Protein AF-A0A7J9EL54-F1 (afdb_monomer_lite)

InterPro domains:
  IPR005540 KNOX1 [PF03790] (27-51)
  IPR005540 KNOX1 [SM01255] (25-70)
  IPR005541 KNOX2 [PF03791] (88-129)
  IPR005541 KNOX2 [SM01256] (80-131)

Organism: NCBI:txid34281

Secondary structure (DSSP, 8-state):
-------------SSHHHHHHHHHHHHHHHHHTSTTHHHHHHHHHHHHHHTT-GGGSTT-TTS-----------------------HHHHHHHHHHHHHHHHHHHHHHHHHHHHHHHHHHHHHHHHHHHTS-------

pLDDT: mean 75.79, std 21.81, range [37.59, 98.56]

Sequence (138 aa):
MEANKNNNVGVNHHHHHKEEEDDDELLKTRISSHPLYERLVENHLNCLKVGGIGDRGRNNSKSNQRKAEHSISTKINPCCSSMQLNQSELDLFMEGYCSALSKLKEAMEEPQQQTIAFINGMHSQLRDLARPTHLSPD

Foldseek 3Di:
DDDDDDPPPDDDPPPVVVVVVVLVVVVVVLLCPDPLNVLLVVLVLLLCVLVVNNVVPPPPPPDDDDPPPPPPPPPPPPPDPDPPPDPVNSVVVSVVSSVVSNVSSVVSNVVVVVVVVVVVVVVVVVVVVVPDPPPDDD

Structure (mmCIF, N/CA/C/O backbone):
data_AF-A0A7J9EL54-F1
#
_entry.id   AF-A0A7J9EL54-F1
#
loop_
_atom_site.group_PDB
_atom_site.id
_atom_site.type_symbol
_atom_site.label_atom_id
_atom_site.label_alt_id
_atom_site.label_comp_id
_atom_site.label_asym_id
_atom_site.label_entity_id
_atom_site.label_seq_id
_atom_site.pdbx_PDB_ins_code
_atom_site.Cartn_x
_atom_site.Cartn_y
_atom_site.Cartn_z
_atom_site.occupancy
_atom_site.B_iso_or_equiv
_atom_site.auth_seq_id
_atom_site.auth_comp_id
_atom_site.auth_asym_id
_atom_site.auth_atom_id
_atom_site.pdbx_PDB_model_num
ATOM 1 N N . MET A 1 1 ? 1.127 33.524 -67.351 1.00 39.75 1 MET A N 1
ATOM 2 C CA . MET A 1 1 ? 1.936 32.307 -67.567 1.00 39.75 1 MET A CA 1
ATOM 3 C C . MET A 1 1 ? 2.996 32.334 -66.478 1.00 39.75 1 MET A C 1
ATOM 5 O O . MET A 1 1 ? 3.775 33.272 -66.467 1.00 39.75 1 MET A O 1
ATOM 9 N N . GLU A 1 2 ? 2.701 31.706 -65.336 1.00 44.41 2 GLU A N 1
ATOM 10 C CA . GLU A 1 2 ? 3.228 30.376 -64.933 1.00 44.41 2 GLU A CA 1
ATOM 11 C C . GLU A 1 2 ? 4.723 30.460 -64.550 1.00 44.41 2 GLU A C 1
ATOM 13 O O . GLU A 1 2 ? 5.491 31.110 -65.236 1.00 44.41 2 GLU A O 1
ATOM 18 N N . ALA A 1 3 ? 5.241 29.877 -63.470 1.00 49.84 3 ALA A N 1
ATOM 19 C CA . ALA A 1 3 ? 4.733 28.818 -62.619 1.00 49.84 3 ALA A CA 1
ATOM 20 C C . ALA A 1 3 ? 5.231 28.986 -61.175 1.00 49.84 3 ALA A C 1
ATOM 22 O O . ALA A 1 3 ? 6.370 29.360 -60.900 1.00 49.84 3 ALA A O 1
ATOM 23 N N . ASN A 1 4 ? 4.324 28.636 -60.275 1.00 52.19 4 ASN A N 1
ATOM 24 C CA . ASN A 1 4 ? 4.515 28.375 -58.864 1.00 52.19 4 ASN A CA 1
ATOM 25 C C . ASN A 1 4 ? 5.458 27.169 -58.652 1.00 52.19 4 ASN A C 1
ATOM 27 O O . ASN A 1 4 ? 5.198 26.091 -59.187 1.00 52.19 4 ASN A O 1
ATOM 31 N N . LYS A 1 5 ? 6.517 27.323 -57.848 1.00 62.34 5 LYS A N 1
ATOM 32 C CA . LYS A 1 5 ? 7.293 26.203 -57.286 1.00 62.34 5 LYS A CA 1
ATOM 33 C C . LYS A 1 5 ? 7.112 26.176 -55.771 1.00 62.34 5 LYS A C 1
ATOM 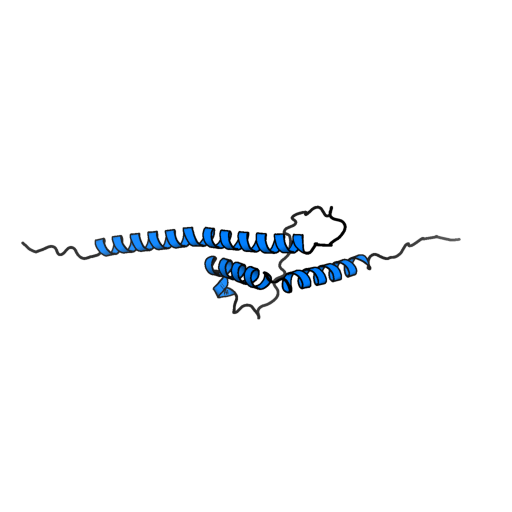35 O O . LYS A 1 5 ? 7.949 26.642 -55.006 1.00 62.34 5 LYS A O 1
ATOM 40 N N . ASN A 1 6 ? 5.987 25.595 -55.374 1.00 54.78 6 ASN A N 1
ATOM 41 C CA . ASN A 1 6 ? 5.743 25.086 -54.035 1.00 54.78 6 ASN A CA 1
ATOM 42 C C . ASN A 1 6 ? 6.695 23.909 -53.766 1.00 54.78 6 ASN A C 1
ATOM 44 O O . ASN A 1 6 ? 6.469 22.810 -54.269 1.00 54.78 6 ASN A O 1
ATOM 48 N N . ASN A 1 7 ? 7.730 24.114 -52.952 1.00 55.56 7 ASN A N 1
ATOM 49 C CA . ASN A 1 7 ? 8.479 23.010 -52.354 1.00 55.56 7 ASN A CA 1
ATOM 50 C C . ASN A 1 7 ? 7.784 22.592 -51.054 1.00 55.56 7 ASN A C 1
ATOM 52 O O . ASN A 1 7 ? 8.034 23.139 -49.983 1.00 55.56 7 ASN A O 1
ATOM 56 N N . ASN A 1 8 ? 6.876 21.628 -51.184 1.00 48.78 8 ASN A N 1
ATOM 57 C CA . ASN A 1 8 ? 6.286 20.894 -50.074 1.00 48.78 8 ASN A CA 1
ATOM 58 C C . ASN A 1 8 ? 7.308 19.868 -49.557 1.00 48.78 8 ASN A C 1
ATOM 60 O O . ASN A 1 8 ? 7.477 18.809 -50.161 1.00 48.78 8 ASN A O 1
ATOM 64 N N . VAL A 1 9 ? 7.997 20.175 -48.455 1.00 54.50 9 VAL A N 1
ATOM 65 C CA . VAL A 1 9 ? 8.766 19.177 -47.694 1.00 54.50 9 VAL A CA 1
ATOM 66 C C . VAL A 1 9 ? 7.776 18.436 -46.801 1.00 54.50 9 VAL A C 1
ATOM 68 O O . VAL A 1 9 ? 7.553 18.779 -45.642 1.00 54.50 9 VAL A O 1
ATOM 71 N N . GLY A 1 10 ? 7.116 17.450 -47.399 1.00 51.81 10 GLY A N 1
ATOM 72 C CA . GLY A 1 10 ? 6.232 16.533 -46.706 1.00 51.81 10 GLY A CA 1
ATOM 73 C C . GLY A 1 10 ? 7.016 15.424 -46.008 1.00 51.81 10 GLY A C 1
ATOM 74 O O . GLY A 1 10 ? 7.629 14.598 -46.671 1.00 51.81 10 GLY A O 1
ATOM 75 N N . VAL A 1 11 ? 6.863 15.390 -44.682 1.00 54.88 11 VAL A N 1
ATOM 76 C CA . VAL A 1 11 ? 6.749 14.188 -43.837 1.00 54.88 11 VAL A CA 1
ATOM 77 C C . VAL A 1 11 ? 8.016 13.348 -43.618 1.00 54.88 11 VAL A C 1
ATOM 79 O O . VAL A 1 11 ? 8.415 12.571 -44.473 1.00 54.88 11 VAL A O 1
ATOM 82 N N . ASN A 1 12 ? 8.505 13.343 -42.369 1.00 50.28 12 ASN A N 1
ATOM 83 C CA . ASN A 1 12 ? 8.553 12.084 -41.615 1.00 50.28 12 ASN A CA 1
ATOM 84 C C . ASN A 1 12 ? 8.509 12.324 -40.093 1.00 50.28 12 ASN A C 1
ATOM 86 O O . ASN A 1 12 ? 9.530 12.353 -39.418 1.00 50.28 12 ASN A O 1
ATOM 90 N N . HIS A 1 13 ? 7.306 12.524 -39.549 1.00 53.19 13 HIS A N 1
ATOM 91 C CA . HIS A 1 13 ? 7.072 12.636 -38.099 1.00 53.19 13 HIS A CA 1
ATOM 92 C C . HIS A 1 13 ? 6.524 11.327 -37.496 1.00 53.19 13 HIS A C 1
ATOM 94 O O . HIS A 1 13 ? 5.992 11.321 -36.394 1.00 53.19 13 HIS A O 1
ATOM 100 N N . HIS A 1 14 ? 6.600 10.216 -38.240 1.00 52.28 14 HIS A N 1
ATOM 101 C CA . HIS A 1 14 ? 5.945 8.950 -37.886 1.00 52.28 14 HIS A CA 1
ATOM 102 C C . HIS A 1 14 ? 6.901 7.882 -37.325 1.00 52.28 14 HIS A C 1
ATOM 104 O O . HIS A 1 14 ? 6.449 6.816 -36.929 1.00 52.28 14 HIS A O 1
ATOM 110 N N . HIS A 1 15 ? 8.213 8.142 -37.295 1.00 52.44 15 HIS A N 1
ATOM 111 C CA . HIS A 1 15 ? 9.201 7.176 -36.790 1.00 52.44 15 HIS A CA 1
ATOM 112 C C . HIS A 1 15 ? 9.424 7.290 -35.275 1.00 52.44 15 HIS A C 1
ATOM 114 O O . HIS A 1 15 ? 9.539 6.281 -34.593 1.00 52.44 15 HIS A O 1
ATOM 120 N N . HIS A 1 16 ? 9.375 8.513 -34.741 1.00 54.03 16 HIS A N 1
ATOM 121 C CA . HIS A 1 16 ? 9.695 8.793 -33.337 1.00 54.03 16 HIS A CA 1
ATOM 122 C C . HIS A 1 16 ? 8.709 8.149 -32.350 1.00 54.03 16 HIS A C 1
ATOM 124 O O . HIS A 1 16 ? 9.089 7.695 -31.281 1.00 54.03 16 HIS A O 1
ATOM 130 N N . HIS A 1 17 ? 7.432 8.065 -32.730 1.00 58.03 17 HIS A N 1
ATOM 131 C CA . HIS A 1 17 ? 6.377 7.591 -31.834 1.00 58.03 17 HIS A CA 1
ATOM 132 C C . HIS A 1 17 ? 6.388 6.069 -31.622 1.00 58.03 17 HIS A C 1
ATOM 134 O O . HIS A 1 17 ? 5.764 5.586 -30.683 1.00 58.03 17 HIS A O 1
ATOM 140 N N . LYS A 1 18 ? 7.051 5.322 -32.515 1.00 60.56 18 LYS A N 1
ATOM 141 C CA . LYS A 1 18 ? 7.111 3.857 -32.470 1.00 60.56 18 LYS A CA 1
ATOM 142 C C . LYS A 1 18 ? 8.301 3.363 -31.646 1.00 60.56 18 LYS A C 1
ATOM 144 O O . LYS A 1 18 ? 8.150 2.430 -30.875 1.00 60.56 18 LYS A O 1
ATOM 149 N N . GLU A 1 19 ? 9.443 4.041 -31.762 1.00 62.25 19 GLU A N 1
ATOM 150 C CA . GLU A 1 19 ? 10.635 3.765 -30.948 1.00 62.25 19 GLU A CA 1
ATOM 151 C C . GLU A 1 19 ? 10.363 4.009 -29.452 1.00 62.25 19 GLU A C 1
ATOM 153 O O . GLU A 1 19 ? 10.756 3.205 -28.614 1.00 62.25 19 GLU A O 1
ATOM 158 N N . GLU A 1 20 ? 9.604 5.059 -29.116 1.00 64.88 20 GLU A N 1
ATOM 159 C CA . GLU A 1 20 ? 9.202 5.346 -27.729 1.00 64.88 20 GLU A CA 1
ATOM 160 C C . GLU A 1 20 ? 8.238 4.294 -27.144 1.00 64.88 20 GLU A C 1
ATOM 162 O O . GLU A 1 20 ? 8.322 3.969 -25.961 1.00 64.88 20 GLU A O 1
ATOM 167 N N . GLU A 1 21 ? 7.332 3.737 -27.956 1.00 69.06 21 GLU A N 1
ATOM 168 C CA . GLU A 1 21 ? 6.399 2.687 -27.518 1.00 69.06 21 GLU A CA 1
ATOM 169 C C . GLU A 1 21 ? 7.128 1.358 -27.246 1.00 69.06 21 GLU A C 1
ATOM 171 O O . GLU A 1 21 ? 6.837 0.685 -26.250 1.00 69.06 21 GLU A O 1
ATOM 176 N N . ASP A 1 22 ? 8.121 1.027 -28.079 1.00 79.06 22 ASP A N 1
ATOM 177 C CA . ASP A 1 22 ? 8.974 -0.156 -27.922 1.00 79.06 22 ASP A CA 1
ATOM 178 C C . ASP A 1 22 ? 9.858 -0.055 -26.654 1.00 79.06 22 ASP A C 1
ATOM 180 O O . ASP A 1 22 ? 10.003 -1.031 -25.906 1.00 79.06 22 ASP A O 1
ATOM 184 N N . ASP A 1 23 ? 10.399 1.133 -26.355 1.00 82.75 23 ASP A N 1
ATOM 185 C CA . ASP A 1 23 ? 11.187 1.392 -25.139 1.00 82.75 23 ASP A CA 1
ATOM 186 C C . ASP A 1 23 ? 10.333 1.286 -23.860 1.00 82.75 23 ASP A C 1
ATOM 188 O O . ASP A 1 23 ? 10.755 0.694 -22.856 1.00 82.75 23 ASP A O 1
ATOM 192 N N . ASP A 1 24 ? 9.097 1.791 -23.900 1.00 85.50 24 ASP A N 1
ATOM 193 C CA . ASP A 1 24 ? 8.128 1.674 -22.809 1.00 85.50 24 ASP A CA 1
ATOM 194 C C . ASP A 1 24 ? 7.754 0.211 -22.520 1.00 85.50 24 ASP A C 1
ATOM 196 O O . ASP A 1 24 ? 7.615 -0.191 -21.357 1.00 85.50 24 ASP A O 1
ATOM 200 N N . GLU A 1 25 ? 7.552 -0.602 -23.559 1.00 89.69 25 GLU A N 1
ATOM 201 C CA . GLU A 1 25 ? 7.244 -2.028 -23.412 1.00 89.69 25 GLU A CA 1
ATOM 202 C C . GLU A 1 25 ? 8.436 -2.809 -22.840 1.00 89.69 25 GLU A C 1
ATOM 204 O O . GLU A 1 25 ? 8.267 -3.648 -21.942 1.00 89.69 25 GLU A O 1
ATOM 209 N N . LEU A 1 26 ? 9.656 -2.479 -23.275 1.00 89.25 26 LEU A N 1
ATOM 210 C CA . LEU A 1 26 ? 10.881 -3.052 -22.724 1.00 89.25 26 LEU A CA 1
ATOM 211 C C . LEU A 1 26 ? 11.040 -2.709 -21.238 1.00 89.25 26 LEU A C 1
ATOM 213 O O . LEU A 1 26 ? 11.348 -3.590 -20.428 1.00 89.25 26 LEU A O 1
ATOM 217 N N . LEU A 1 27 ? 10.793 -1.455 -20.858 1.00 89.25 27 LEU A N 1
ATOM 218 C CA . LEU A 1 27 ? 10.851 -1.011 -19.469 1.00 89.25 27 LEU A CA 1
ATOM 219 C C . LEU A 1 27 ? 9.802 -1.716 -18.600 1.00 89.25 27 LEU A C 1
ATOM 221 O O . LEU A 1 27 ? 10.129 -2.231 -17.527 1.00 89.25 27 LEU A O 1
ATOM 225 N N . LYS A 1 28 ? 8.551 -1.806 -19.067 1.00 91.88 28 LYS A N 1
ATOM 226 C CA . LYS A 1 28 ? 7.487 -2.556 -18.373 1.00 91.88 28 LYS A CA 1
ATOM 227 C C . LYS A 1 28 ? 7.882 -4.014 -18.172 1.00 91.88 28 LYS A C 1
ATOM 229 O O . LYS A 1 28 ? 7.722 -4.543 -17.072 1.00 91.88 28 LYS A O 1
ATOM 234 N N . THR A 1 29 ? 8.452 -4.641 -19.200 1.00 94.25 29 THR A N 1
ATOM 235 C CA . THR A 1 29 ? 8.951 -6.019 -19.135 1.00 94.25 29 THR A CA 1
ATOM 236 C C . THR A 1 29 ? 10.029 -6.150 -18.063 1.00 94.25 29 THR A C 1
ATOM 238 O O . THR A 1 29 ? 9.888 -6.979 -17.165 1.00 94.25 29 THR A O 1
ATOM 241 N N . ARG A 1 30 ? 11.044 -5.276 -18.078 1.00 93.69 30 ARG A N 1
ATOM 242 C CA . ARG A 1 30 ? 12.120 -5.237 -17.073 1.00 93.69 30 ARG A CA 1
ATOM 243 C C . ARG A 1 30 ? 11.569 -5.125 -15.652 1.00 93.69 30 ARG A C 1
ATOM 245 O O . ARG A 1 30 ? 11.930 -5.941 -14.807 1.00 93.69 30 ARG A O 1
ATOM 252 N N . ILE A 1 31 ? 10.658 -4.179 -15.409 1.00 94.94 31 ILE A N 1
ATOM 253 C CA . ILE A 1 31 ? 10.013 -3.977 -14.103 1.00 94.94 31 ILE A CA 1
ATOM 254 C C . ILE A 1 31 ? 9.225 -5.224 -13.689 1.00 94.94 31 ILE A C 1
ATOM 256 O O . ILE A 1 31 ? 9.389 -5.702 -12.571 1.00 94.94 31 ILE A O 1
ATOM 260 N N . SER A 1 32 ? 8.396 -5.771 -14.583 1.00 95.88 32 SER A N 1
ATOM 261 C CA . SER A 1 32 ? 7.536 -6.923 -14.277 1.00 95.88 32 SER A CA 1
ATOM 262 C C . SER A 1 32 ? 8.311 -8.226 -14.045 1.00 95.88 32 SER A C 1
ATOM 264 O O . SER A 1 32 ? 7.873 -9.065 -13.265 1.00 95.88 32 SER A O 1
ATOM 266 N N . SER A 1 33 ? 9.482 -8.381 -14.672 1.00 95.56 33 SER A N 1
ATOM 267 C CA . SER A 1 33 ? 10.383 -9.526 -14.478 1.00 95.56 33 SER A CA 1
ATOM 268 C C . SER A 1 33 ? 11.289 -9.409 -13.247 1.00 95.56 33 SER A C 1
ATOM 270 O O . SER A 1 33 ? 12.050 -10.329 -12.948 1.00 95.56 33 SER A O 1
ATOM 272 N N . HIS A 1 34 ? 11.258 -8.273 -12.548 1.00 96.88 34 HIS A N 1
ATOM 273 C CA . HIS A 1 34 ? 12.176 -7.998 -11.453 1.00 96.88 34 HIS A CA 1
ATOM 274 C C . HIS A 1 34 ? 11.816 -8.822 -10.197 1.00 96.88 34 HIS A C 1
ATOM 276 O O . HIS A 1 34 ? 10.644 -8.852 -9.818 1.00 96.88 34 HIS A O 1
ATOM 282 N N . PRO A 1 35 ? 12.786 -9.404 -9.459 1.00 97.00 35 PRO A N 1
ATOM 283 C CA . PRO A 1 35 ? 12.507 -10.229 -8.272 1.00 97.00 35 PRO A CA 1
ATOM 284 C C . PRO A 1 35 ? 11.685 -9.530 -7.175 1.00 97.00 35 PRO A C 1
ATOM 286 O O . PRO A 1 35 ? 10.954 -10.167 -6.426 1.00 97.00 35 PRO A O 1
ATOM 289 N N . LEU A 1 36 ? 11.798 -8.202 -7.073 1.00 97.31 36 LEU A N 1
ATOM 290 C CA . LEU A 1 36 ? 11.038 -7.388 -6.112 1.00 97.31 36 LEU A CA 1
ATOM 291 C C . LEU A 1 36 ? 9.641 -6.966 -6.597 1.00 97.31 36 LEU A C 1
ATOM 293 O O . LEU A 1 36 ? 8.925 -6.315 -5.837 1.00 97.31 36 LEU A O 1
ATOM 297 N N . TYR A 1 37 ? 9.246 -7.284 -7.833 1.00 97.69 37 TYR A N 1
ATOM 298 C CA . TYR A 1 37 ? 7.978 -6.822 -8.401 1.00 97.69 37 TYR A CA 1
ATOM 299 C C . TYR A 1 37 ? 6.767 -7.323 -7.616 1.00 97.69 37 TYR A C 1
ATOM 301 O O . TYR A 1 37 ? 5.896 -6.531 -7.259 1.00 97.69 37 TYR A O 1
ATOM 309 N N . GLU A 1 38 ? 6.749 -8.605 -7.252 1.00 97.12 38 GLU A N 1
ATOM 310 C CA . GLU A 1 38 ? 5.665 -9.175 -6.446 1.00 97.12 38 GLU A CA 1
ATOM 311 C C . GLU A 1 38 ? 5.535 -8.470 -5.090 1.00 97.12 38 GLU A C 1
ATOM 313 O O . GLU A 1 38 ? 4.438 -8.064 -4.703 1.00 97.12 38 GLU A O 1
ATOM 318 N N . ARG A 1 39 ? 6.663 -8.225 -4.407 1.00 97.31 39 ARG A N 1
ATOM 319 C CA . ARG A 1 39 ? 6.688 -7.498 -3.127 1.00 97.31 39 ARG A CA 1
ATOM 320 C C . ARG A 1 39 ? 6.204 -6.058 -3.274 1.00 97.31 39 ARG A C 1
ATOM 322 O O . ARG A 1 39 ? 5.491 -5.548 -2.411 1.00 97.31 39 ARG A O 1
ATOM 329 N N . LEU A 1 40 ? 6.591 -5.389 -4.358 1.00 97.88 40 LEU A N 1
ATOM 330 C CA . LEU A 1 40 ? 6.142 -4.035 -4.665 1.00 97.88 40 LEU A CA 1
ATOM 331 C C . LEU A 1 40 ? 4.616 -3.993 -4.810 1.00 97.88 40 LEU A C 1
ATOM 333 O O . LEU A 1 40 ? 3.963 -3.149 -4.190 1.00 97.88 40 LEU A O 1
ATOM 337 N N . VAL A 1 41 ? 4.048 -4.921 -5.585 1.00 97.00 41 VAL A N 1
ATOM 338 C CA . VAL A 1 41 ? 2.597 -5.044 -5.786 1.00 97.00 41 VAL A CA 1
ATOM 339 C C . VAL A 1 41 ? 1.891 -5.349 -4.467 1.00 97.00 41 VAL A C 1
ATOM 341 O O . VAL A 1 41 ? 0.888 -4.712 -4.149 1.00 97.00 41 VAL A O 1
ATOM 344 N N . GLU A 1 42 ? 2.421 -6.270 -3.665 1.00 96.62 42 GLU A N 1
ATOM 345 C CA . GLU A 1 42 ? 1.862 -6.602 -2.355 1.00 96.62 42 GLU A CA 1
ATOM 346 C C . GLU A 1 42 ? 1.813 -5.380 -1.428 1.00 96.62 42 GLU A C 1
ATOM 348 O O . GLU A 1 42 ? 0.758 -5.063 -0.869 1.00 96.62 42 GLU A O 1
ATOM 353 N N . ASN A 1 43 ? 2.925 -4.653 -1.303 1.00 96.50 43 ASN A N 1
ATOM 354 C CA . ASN A 1 43 ? 2.990 -3.443 -0.489 1.00 96.50 43 ASN A CA 1
ATOM 355 C C . ASN A 1 43 ? 1.982 -2.392 -0.970 1.00 96.50 43 ASN A C 1
ATOM 357 O O . ASN A 1 43 ? 1.292 -1.780 -0.153 1.00 96.50 43 ASN A O 1
ATOM 361 N N . HIS A 1 44 ? 1.836 -2.227 -2.286 1.00 96.38 44 HIS A N 1
ATOM 362 C CA . HIS A 1 44 ? 0.865 -1.305 -2.865 1.00 96.38 44 HIS A CA 1
ATOM 363 C C . HIS A 1 44 ? -0.574 -1.702 -2.507 1.00 96.38 44 HIS A C 1
ATOM 365 O O . HIS A 1 44 ? -1.357 -0.872 -2.041 1.00 96.38 44 HIS A O 1
ATOM 371 N N . LEU A 1 45 ? -0.919 -2.984 -2.654 1.00 95.19 45 LEU A N 1
ATOM 372 C CA . LEU A 1 45 ? -2.233 -3.502 -2.273 1.00 95.19 45 LEU A CA 1
ATOM 373 C C . LEU A 1 45 ? -2.499 -3.330 -0.775 1.00 95.19 45 LEU A C 1
ATOM 375 O O . LEU A 1 45 ? -3.622 -3.010 -0.387 1.00 95.19 45 LEU A O 1
ATOM 379 N N . ASN A 1 46 ? -1.489 -3.508 0.074 1.00 94.88 46 ASN A N 1
ATOM 380 C CA . ASN A 1 46 ? -1.625 -3.302 1.512 1.00 94.88 46 ASN A CA 1
ATOM 381 C C . ASN A 1 46 ? -1.897 -1.830 1.858 1.00 94.88 46 ASN A C 1
ATOM 383 O O . ASN A 1 46 ? -2.782 -1.572 2.674 1.00 94.88 46 ASN A O 1
ATOM 387 N N . CYS A 1 47 ? -1.259 -0.871 1.182 1.00 95.94 47 CYS A N 1
ATOM 388 C CA . CYS A 1 47 ? -1.615 0.547 1.312 1.00 95.94 47 CYS A CA 1
ATOM 389 C C . CYS A 1 47 ? -3.080 0.810 0.926 1.00 95.94 47 CYS A C 1
ATOM 391 O O . CYS A 1 47 ? -3.795 1.503 1.649 1.00 95.94 47 CYS A O 1
ATOM 393 N N . LEU A 1 48 ? -3.569 0.219 -0.172 1.00 93.75 48 LEU A N 1
ATOM 394 C CA . LEU A 1 48 ? -4.970 0.370 -0.592 1.00 93.75 48 LEU A CA 1
ATOM 395 C C . LEU A 1 48 ? -5.963 -0.238 0.407 1.00 93.75 48 LEU A C 1
ATOM 397 O O . LEU A 1 48 ? -7.058 0.301 0.581 1.00 93.75 48 LEU A O 1
ATOM 401 N N . LYS A 1 49 ? -5.608 -1.355 1.055 1.00 92.00 49 LYS A N 1
ATOM 402 C CA . LYS A 1 49 ? -6.429 -1.977 2.107 1.00 92.00 49 LYS A CA 1
ATOM 403 C C . LYS A 1 49 ? -6.541 -1.065 3.325 1.00 92.00 49 LYS A C 1
ATOM 405 O O . LYS A 1 49 ? -7.658 -0.778 3.742 1.00 92.00 49 LYS A O 1
ATOM 410 N N . VAL A 1 50 ? -5.410 -0.571 3.836 1.00 91.75 50 VAL A N 1
ATOM 411 C CA . VAL A 1 50 ? -5.377 0.379 4.963 1.00 91.75 50 VAL A CA 1
ATOM 412 C C . VAL A 1 50 ? -6.145 1.655 4.600 1.00 91.75 50 VAL A C 1
ATOM 414 O O . VAL A 1 50 ? -6.944 2.151 5.385 1.00 91.75 50 VAL A O 1
ATOM 417 N N . GLY A 1 51 ? -6.024 2.134 3.360 1.00 86.75 51 GLY A N 1
ATOM 418 C CA . GLY A 1 51 ? -6.780 3.285 2.858 1.00 86.75 51 GLY A CA 1
ATOM 419 C C . GLY A 1 51 ? -8.279 3.054 2.614 1.00 86.75 51 GLY A C 1
ATOM 420 O O . GLY A 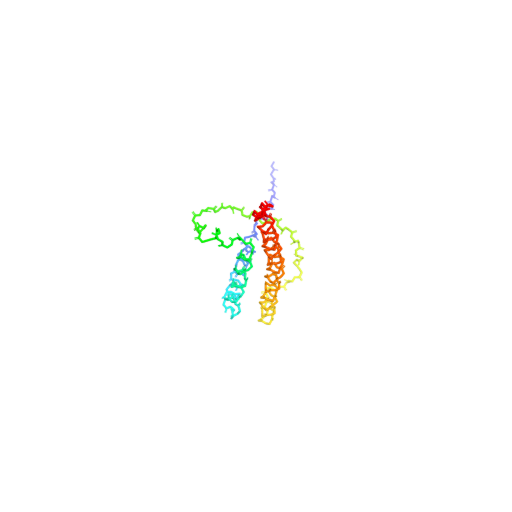1 51 ? -8.952 3.977 2.163 1.00 86.75 51 GLY A O 1
ATOM 421 N N . GLY A 1 52 ? -8.820 1.851 2.845 1.00 84.50 52 GLY A N 1
ATOM 422 C CA . GLY A 1 52 ? -10.239 1.542 2.609 1.00 84.50 52 GLY A CA 1
ATOM 423 C C . GLY A 1 52 ? -10.650 1.496 1.128 1.00 84.50 52 GLY A C 1
ATOM 424 O O . GLY A 1 52 ? -11.837 1.512 0.804 1.00 84.50 52 GLY A O 1
ATOM 425 N N . ILE A 1 53 ? -9.684 1.439 0.206 1.00 79.44 53 ILE A N 1
ATOM 426 C CA . ILE A 1 53 ? -9.908 1.365 -1.250 1.00 79.44 53 ILE A CA 1
ATOM 427 C C . ILE A 1 53 ? -9.942 -0.102 -1.721 1.00 79.44 53 ILE A C 1
ATOM 429 O O . ILE A 1 53 ? -10.593 -0.423 -2.717 1.00 79.44 53 ILE A O 1
ATOM 433 N N . GLY A 1 54 ? -9.292 -1.009 -0.982 1.00 62.16 54 GLY A N 1
ATOM 434 C CA . GLY A 1 54 ? -9.114 -2.419 -1.352 1.00 62.16 54 GLY A CA 1
ATOM 435 C C . GLY A 1 54 ? -10.400 -3.245 -1.505 1.00 62.16 54 GLY A C 1
ATOM 436 O O . GLY A 1 54 ? -10.416 -4.177 -2.307 1.00 62.16 54 GLY A O 1
ATOM 437 N N . ASP A 1 55 ? -11.491 -2.892 -0.816 1.00 55.91 55 ASP A N 1
ATOM 438 C CA . ASP A 1 55 ? -12.767 -3.632 -0.901 1.00 55.91 55 ASP A CA 1
ATOM 439 C C . ASP A 1 55 ? -13.617 -3.250 -2.132 1.00 55.91 55 ASP A C 1
ATOM 441 O O . ASP A 1 55 ? -14.516 -3.972 -2.552 1.00 55.91 55 ASP A O 1
ATOM 445 N N . ARG A 1 56 ? -13.291 -2.133 -2.795 1.00 55.97 56 ARG A N 1
ATOM 446 C CA . ARG A 1 56 ? -13.958 -1.682 -4.035 1.00 55.97 56 ARG A CA 1
ATOM 447 C C . ARG A 1 56 ? -13.247 -2.161 -5.307 1.00 55.97 56 ARG A C 1
ATOM 449 O O . ARG A 1 56 ? -13.677 -1.831 -6.412 1.00 55.97 56 ARG A O 1
ATOM 456 N N . GLY A 1 57 ? -12.130 -2.879 -5.169 1.00 49.19 57 GLY A N 1
ATOM 457 C CA . GLY A 1 57 ? -11.238 -3.235 -6.276 1.00 49.19 57 GLY A CA 1
ATOM 458 C C . GLY A 1 57 ? -11.507 -4.594 -6.928 1.00 49.19 57 GLY A C 1
ATOM 459 O O . GLY A 1 57 ? -11.263 -4.740 -8.123 1.00 49.19 57 GLY A O 1
ATOM 460 N N . ARG A 1 58 ? -12.042 -5.592 -6.203 1.00 50.91 58 ARG A N 1
ATOM 461 C CA . ARG A 1 58 ? -12.248 -6.956 -6.757 1.00 50.91 58 ARG A CA 1
ATOM 462 C C . ARG A 1 58 ? -13.480 -7.087 -7.660 1.00 50.91 58 ARG A C 1
ATOM 464 O O . ARG A 1 58 ? -13.601 -8.055 -8.401 1.00 50.91 58 ARG A O 1
ATOM 471 N N . ASN A 1 59 ? -14.376 -6.111 -7.627 1.00 47.66 59 ASN A N 1
ATOM 472 C CA . ASN A 1 59 ? -15.639 -6.041 -8.365 1.00 47.66 59 ASN A CA 1
ATOM 473 C C . ASN A 1 59 ? -15.574 -5.083 -9.573 1.00 47.66 59 ASN A C 1
ATOM 475 O O . ASN A 1 59 ? -16.510 -5.044 -10.367 1.00 47.66 59 ASN A O 1
ATOM 479 N N . ASN A 1 60 ? -14.464 -4.359 -9.764 1.00 47.66 60 ASN A N 1
ATOM 480 C CA . ASN A 1 60 ? -14.313 -3.359 -10.829 1.00 47.66 60 ASN A CA 1
ATOM 481 C C . ASN A 1 60 ? -13.475 -3.808 -12.037 1.00 47.66 60 ASN A C 1
ATOM 483 O O . ASN A 1 60 ? -13.238 -3.007 -12.935 1.00 47.66 60 ASN A O 1
ATOM 487 N N . SER A 1 61 ? -13.129 -5.093 -12.166 1.00 47.50 61 SER A N 1
ATOM 488 C CA . SER A 1 61 ? -12.539 -5.617 -13.413 1.00 47.50 61 SER A CA 1
ATOM 489 C C . SER A 1 61 ? -13.510 -5.616 -14.612 1.00 47.50 61 SER A C 1
ATOM 491 O O . SER A 1 61 ? -13.146 -6.101 -15.679 1.00 47.50 61 SER A O 1
ATOM 493 N N . LYS A 1 62 ? -14.750 -5.115 -14.466 1.00 45.03 62 LYS A N 1
ATOM 494 C CA . LYS A 1 62 ? -15.789 -5.145 -15.516 1.00 45.03 62 LYS A CA 1
ATOM 495 C C . LYS A 1 62 ? -16.603 -3.857 -15.699 1.00 45.03 62 LYS A C 1
ATOM 497 O O . LYS A 1 62 ? -17.638 -3.904 -16.354 1.00 45.03 62 LYS A O 1
ATOM 502 N N . SER A 1 63 ? -16.165 -2.707 -15.183 1.00 40.03 63 SER A N 1
ATOM 503 C CA . SER A 1 63 ? -16.835 -1.435 -15.497 1.00 40.03 63 SER A CA 1
ATOM 504 C C . SER A 1 63 ? -15.841 -0.393 -15.994 1.00 40.03 63 SER A C 1
ATOM 506 O O . SER A 1 63 ? -15.271 0.377 -15.231 1.00 40.03 63 SER A O 1
ATOM 508 N N . ASN A 1 64 ? -15.639 -0.427 -17.310 1.00 37.59 64 ASN A N 1
ATOM 509 C CA . ASN A 1 64 ? -15.527 0.739 -18.178 1.00 37.59 64 ASN A CA 1
ATOM 510 C C . ASN A 1 64 ? -14.637 1.888 -17.683 1.00 37.59 64 ASN A C 1
ATOM 512 O O . ASN A 1 64 ? -15.085 2.807 -17.000 1.00 37.59 64 ASN A O 1
ATOM 516 N N . GLN A 1 65 ? -13.400 1.891 -18.183 1.00 45.41 65 GLN A N 1
ATOM 517 C CA . GLN A 1 65 ? -12.949 2.945 -19.096 1.00 45.41 65 GLN A CA 1
ATOM 518 C C . GLN A 1 65 ? -13.411 4.361 -18.724 1.00 45.41 65 GLN A C 1
ATOM 520 O O . GLN A 1 65 ? -14.065 5.057 -19.496 1.00 45.41 65 GLN A O 1
ATOM 525 N N . ARG A 1 66 ? -13.038 4.823 -17.533 1.00 40.19 66 ARG A N 1
ATOM 526 C CA . ARG A 1 66 ? -12.887 6.256 -17.317 1.00 40.19 66 ARG A CA 1
ATOM 527 C C . ARG A 1 66 ? -11.473 6.578 -17.746 1.00 40.19 66 ARG A C 1
ATOM 529 O O . ARG A 1 66 ? -10.530 6.138 -17.097 1.00 40.19 66 ARG A O 1
ATOM 536 N N . LYS A 1 67 ? -11.351 7.284 -18.874 1.00 45.09 67 LYS A N 1
ATOM 537 C CA . LYS A 1 67 ? -10.181 8.099 -19.205 1.00 45.09 67 LYS A CA 1
ATOM 538 C C . LYS A 1 67 ? -9.680 8.729 -17.904 1.00 45.09 67 LYS A C 1
ATOM 540 O O . LYS A 1 67 ? -10.289 9.668 -17.398 1.00 45.09 67 LYS A O 1
ATOM 545 N N . ALA A 1 68 ? -8.614 8.175 -17.340 1.00 42.75 68 ALA A N 1
ATOM 546 C CA . ALA A 1 68 ? -7.768 8.934 -16.453 1.00 42.75 68 ALA A CA 1
ATOM 547 C C . ALA A 1 68 ? -7.085 9.922 -17.388 1.00 42.75 68 ALA A C 1
ATOM 549 O O . ALA A 1 68 ? -6.142 9.569 -18.090 1.00 42.75 68 ALA A O 1
ATOM 550 N N . GLU A 1 69 ? -7.642 11.123 -17.493 1.00 42.12 69 GLU A N 1
ATOM 551 C CA . GLU A 1 69 ? -6.917 12.247 -18.058 1.00 42.12 69 GLU A CA 1
ATOM 552 C C . GLU A 1 69 ? -5.684 12.424 -17.167 1.00 42.12 69 GLU A C 1
ATOM 554 O O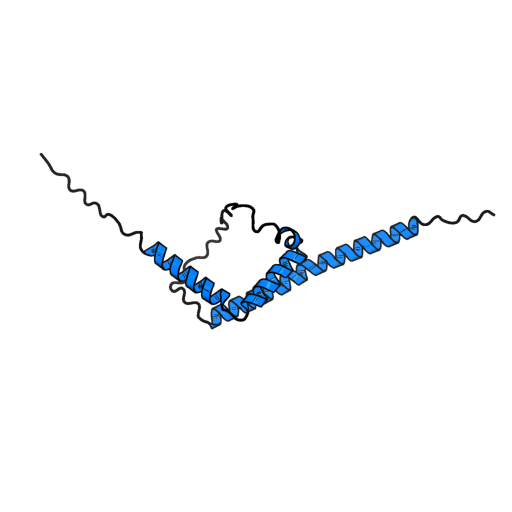 . GLU A 1 69 ? -5.741 12.972 -16.068 1.00 42.12 69 GLU A O 1
ATOM 559 N N . HIS A 1 70 ? -4.578 11.812 -17.590 1.00 48.88 70 HIS A N 1
ATOM 560 C CA . HIS A 1 70 ? -3.251 12.035 -17.049 1.00 48.88 70 HIS A CA 1
ATOM 561 C C . HIS A 1 70 ? -2.882 13.484 -17.362 1.00 48.88 70 HIS A C 1
ATOM 563 O O . HIS A 1 70 ? -2.236 13.783 -18.358 1.00 48.88 70 HIS A O 1
ATOM 569 N N . SER A 1 71 ? -3.319 14.403 -16.506 1.00 45.66 71 SER A N 1
ATOM 570 C CA . SER A 1 71 ? -2.768 15.752 -16.434 1.00 45.66 71 SER A CA 1
ATOM 571 C C . SER A 1 71 ? -2.155 15.999 -15.057 1.00 45.66 71 SER A C 1
ATOM 573 O O . SER A 1 71 ? -2.355 17.048 -14.449 1.00 45.66 71 SER A O 1
ATOM 575 N N . ILE A 1 72 ? -1.365 15.048 -14.556 1.00 46.53 72 ILE A N 1
ATOM 576 C CA . ILE A 1 72 ? -0.244 15.417 -13.690 1.00 46.53 72 ILE A CA 1
ATOM 577 C C . ILE A 1 72 ? 0.888 15.776 -14.649 1.00 46.53 72 ILE A C 1
ATOM 579 O O . ILE A 1 72 ? 1.725 14.954 -15.004 1.00 46.53 72 ILE A O 1
ATOM 583 N N . SER A 1 73 ? 0.861 17.017 -15.141 1.00 46.94 73 SER A N 1
ATOM 584 C CA . SER A 1 73 ? 2.003 17.609 -15.834 1.00 46.94 73 SER A CA 1
ATOM 585 C C . SER A 1 73 ? 3.044 17.981 -14.781 1.00 46.94 73 SER A C 1
ATOM 587 O O . SER A 1 73 ? 3.275 19.149 -14.477 1.00 46.94 73 SER A O 1
ATOM 589 N N . THR A 1 74 ? 3.665 16.969 -14.182 1.00 44.00 74 THR A N 1
ATOM 590 C CA . THR A 1 74 ? 4.988 17.154 -13.602 1.00 44.00 74 THR A CA 1
ATOM 591 C C . THR A 1 74 ? 5.920 17.165 -14.798 1.00 44.00 74 THR A C 1
ATOM 593 O O . THR A 1 74 ? 6.183 16.123 -15.391 1.00 44.00 74 THR A O 1
ATOM 596 N N . LYS A 1 75 ? 6.342 18.357 -15.226 1.00 45.66 75 LYS A N 1
ATOM 597 C CA . LYS A 1 75 ? 7.382 18.517 -16.244 1.00 45.66 75 LYS A CA 1
ATOM 598 C C . LYS A 1 75 ? 8.677 17.926 -15.691 1.00 45.66 75 LYS A C 1
ATOM 600 O O . LYS A 1 75 ? 9.470 18.623 -15.067 1.00 45.66 75 LYS A O 1
ATOM 605 N N . ILE A 1 76 ? 8.857 16.626 -15.872 1.00 54.78 76 ILE A N 1
ATOM 606 C CA . ILE A 1 76 ? 10.149 15.978 -15.723 1.00 54.78 76 ILE A CA 1
ATOM 607 C C . ILE A 1 76 ? 10.930 16.432 -16.954 1.00 54.78 76 ILE A C 1
ATOM 609 O O . ILE A 1 76 ? 10.553 16.120 -18.081 1.00 54.78 76 ILE A O 1
ATOM 613 N N . ASN A 1 77 ? 11.936 17.283 -16.751 1.00 44.31 77 ASN A N 1
ATOM 614 C CA . ASN A 1 77 ? 12.815 17.735 -17.824 1.00 44.31 77 ASN A CA 1
ATOM 615 C C . ASN A 1 77 ? 13.394 16.501 -18.543 1.00 44.31 77 ASN A C 1
ATOM 617 O O . ASN A 1 77 ? 14.065 15.707 -17.882 1.00 44.31 77 ASN A O 1
ATOM 621 N N . PRO A 1 78 ? 13.204 16.340 -19.866 1.00 47.22 78 PRO A N 1
ATOM 622 C CA . PRO A 1 78 ? 13.832 15.273 -20.628 1.00 47.22 78 PRO A CA 1
ATOM 623 C C . PRO A 1 78 ? 15.276 15.693 -20.911 1.00 47.22 78 PRO A C 1
ATOM 625 O O . PRO A 1 78 ? 15.637 16.078 -22.016 1.00 47.22 78 PRO A O 1
ATOM 628 N N . CYS A 1 79 ? 16.106 15.704 -19.872 1.00 43.56 79 CYS A N 1
ATOM 629 C CA . CYS A 1 79 ? 17.552 15.828 -20.009 1.00 43.56 79 CYS A CA 1
ATOM 630 C C . CYS A 1 79 ? 18.214 14.520 -19.573 1.00 43.56 79 CYS A C 1
ATOM 632 O O . CYS A 1 79 ? 19.173 14.517 -18.809 1.00 43.56 79 CYS A O 1
ATOM 634 N N . CYS A 1 80 ? 17.682 13.399 -20.052 1.00 45.81 80 CYS A N 1
ATOM 635 C CA . CYS A 1 80 ? 18.336 12.102 -19.982 1.00 45.81 80 CYS A CA 1
ATOM 636 C C . CYS A 1 80 ? 18.176 11.444 -21.352 1.00 45.81 80 CYS A C 1
ATOM 638 O O . CYS A 1 80 ? 17.292 10.624 -21.570 1.00 45.81 80 CYS A O 1
ATOM 640 N N . SER A 1 81 ? 18.997 11.874 -22.311 1.00 48.75 81 SER A N 1
ATOM 641 C CA . SER A 1 81 ? 19.235 11.080 -23.512 1.00 48.75 81 SER A CA 1
ATOM 642 C C . SER A 1 81 ? 19.758 9.701 -23.086 1.00 48.75 81 SER A C 1
ATOM 644 O O . SER A 1 81 ? 20.699 9.629 -22.297 1.00 48.75 81 SER A O 1
ATOM 646 N N . SER A 1 82 ? 19.165 8.646 -23.656 1.00 48.97 82 SER A N 1
ATOM 647 C CA . SER A 1 82 ? 19.394 7.208 -23.420 1.00 48.97 82 SER A CA 1
ATOM 648 C C . SER A 1 82 ? 18.603 6.611 -22.246 1.00 48.97 82 SER A C 1
ATOM 650 O O . SER A 1 82 ? 19.062 6.588 -21.108 1.00 48.97 82 SER A O 1
ATOM 652 N N . MET A 1 83 ? 17.435 6.039 -22.560 1.00 55.94 83 MET A N 1
ATOM 653 C CA . MET A 1 83 ? 16.607 5.166 -21.709 1.00 55.94 83 MET A CA 1
ATOM 654 C C . MET A 1 83 ? 17.289 3.810 -21.413 1.00 55.94 83 MET A C 1
ATOM 656 O O . MET A 1 83 ? 16.668 2.753 -21.456 1.00 55.94 83 MET A O 1
ATOM 660 N N . GLN A 1 84 ? 18.587 3.797 -21.101 1.00 58.25 84 GLN A N 1
ATOM 661 C CA . GLN A 1 84 ? 19.227 2.626 -20.504 1.00 58.25 84 GLN A CA 1
ATOM 662 C C . GLN A 1 84 ? 19.173 2.784 -18.986 1.00 58.25 84 GLN A C 1
ATOM 664 O O . GLN A 1 84 ? 20.142 3.226 -18.369 1.00 58.25 84 GLN A O 1
ATOM 669 N N . LEU A 1 85 ? 18.059 2.372 -18.371 1.00 62.41 85 LEU A N 1
ATOM 670 C CA . LEU A 1 85 ? 18.121 1.997 -16.960 1.00 62.41 85 LEU A CA 1
ATOM 671 C C . LEU A 1 85 ? 19.095 0.825 -16.858 1.00 62.41 85 LEU A C 1
ATOM 673 O O . LEU A 1 85 ? 18.831 -0.284 -17.337 1.00 62.41 85 LEU A O 1
ATOM 677 N N . ASN A 1 86 ? 20.253 1.076 -16.262 1.00 70.44 86 ASN A N 1
ATOM 678 C CA . ASN A 1 86 ? 21.165 -0.003 -15.920 1.00 70.44 86 ASN A CA 1
ATOM 679 C C . ASN A 1 86 ? 20.514 -0.837 -14.809 1.00 70.44 86 ASN A C 1
ATOM 681 O O . ASN A 1 86 ? 19.751 -0.301 -14.005 1.00 70.44 86 ASN A O 1
ATOM 685 N N . GLN A 1 87 ? 20.815 -2.140 -14.742 1.00 73.12 87 GLN A N 1
ATOM 686 C CA . GLN A 1 87 ? 20.193 -3.054 -13.770 1.00 73.12 87 GLN A CA 1
ATOM 687 C C . GLN A 1 87 ? 20.218 -2.479 -12.341 1.00 73.12 87 GLN A C 1
ATOM 689 O O . GLN A 1 87 ? 19.198 -2.479 -11.668 1.00 73.12 87 GLN A O 1
ATOM 694 N N . SER A 1 88 ? 21.331 -1.857 -11.945 1.00 82.75 88 SER A N 1
ATOM 695 C CA . SER A 1 88 ? 21.507 -1.232 -10.629 1.00 82.75 88 SER A CA 1
ATOM 696 C C . SER A 1 88 ? 20.574 -0.049 -10.339 1.00 82.75 88 SER A C 1
ATOM 698 O O . SER A 1 88 ? 20.230 0.188 -9.185 1.00 82.75 88 SER A O 1
ATOM 700 N N . GLU A 1 89 ? 20.169 0.716 -11.354 1.00 92.19 89 GLU A N 1
ATOM 701 C CA . GLU A 1 89 ? 19.227 1.829 -11.179 1.00 92.19 89 GLU A CA 1
ATOM 702 C C . GLU A 1 89 ? 17.802 1.311 -10.980 1.00 92.19 89 GLU A C 1
ATOM 704 O O . GLU A 1 89 ? 17.082 1.793 -10.104 1.00 92.19 89 GLU A O 1
ATOM 709 N N . LEU A 1 90 ? 17.421 0.280 -11.742 1.00 93.31 90 LEU A N 1
ATOM 710 C CA . LEU A 1 90 ? 16.147 -0.403 -11.551 1.00 93.31 90 LEU A CA 1
ATOM 711 C C . LEU A 1 90 ? 16.087 -1.074 -10.172 1.00 93.31 90 LEU A C 1
ATOM 713 O O . LEU A 1 90 ? 15.073 -0.942 -9.490 1.00 93.31 90 LEU A O 1
ATOM 717 N N . ASP A 1 91 ? 17.166 -1.725 -9.734 1.00 94.75 91 ASP A N 1
ATOM 718 C CA . ASP A 1 91 ? 17.251 -2.337 -8.403 1.00 94.75 91 ASP A CA 1
ATOM 719 C C . ASP A 1 91 ? 17.001 -1.280 -7.308 1.00 94.75 91 ASP A C 1
ATOM 721 O O . ASP A 1 91 ? 16.117 -1.444 -6.462 1.00 94.75 91 ASP A O 1
ATOM 725 N N . LEU A 1 92 ? 17.704 -0.140 -7.379 1.00 96.12 92 LEU A N 1
ATOM 726 C CA . LEU A 1 92 ? 17.546 0.973 -6.439 1.00 96.12 92 LEU A CA 1
ATOM 727 C C . LEU A 1 92 ? 16.122 1.548 -6.456 1.00 96.12 92 LEU A C 1
ATOM 729 O O . LEU A 1 92 ? 15.555 1.836 -5.399 1.00 96.12 92 LEU A O 1
ATOM 733 N N . PHE A 1 93 ? 15.530 1.701 -7.642 1.00 95.44 93 PHE A N 1
ATOM 734 C CA . PHE A 1 93 ? 14.143 2.133 -7.786 1.00 95.44 93 PHE A CA 1
ATOM 735 C C . PHE A 1 93 ? 13.183 1.155 -7.099 1.00 95.44 93 PHE A C 1
ATOM 737 O O . PHE A 1 93 ? 12.351 1.573 -6.291 1.00 95.44 93 PHE A O 1
ATOM 744 N N . MET A 1 94 ? 13.309 -0.145 -7.375 1.00 97.19 94 MET A N 1
ATOM 745 C CA . MET A 1 94 ? 12.427 -1.176 -6.827 1.00 97.19 94 MET A CA 1
ATOM 746 C C . MET A 1 94 ? 12.536 -1.259 -5.299 1.00 97.19 94 MET A C 1
ATOM 748 O O . MET A 1 94 ? 11.516 -1.362 -4.607 1.00 97.19 94 MET A O 1
ATOM 752 N N . GLU A 1 95 ? 13.749 -1.165 -4.751 1.00 97.19 95 GLU A N 1
ATOM 753 C CA . GLU A 1 95 ? 13.994 -1.116 -3.307 1.00 97.19 95 GLU A CA 1
ATOM 754 C C . GLU A 1 95 ? 13.415 0.146 -2.664 1.00 97.19 95 GLU A C 1
ATOM 756 O O . GLU A 1 95 ? 12.687 0.062 -1.666 1.00 97.19 95 GLU A O 1
ATOM 761 N N . GLY A 1 96 ? 13.695 1.309 -3.258 1.00 97.69 96 GLY A N 1
ATOM 762 C CA . GLY A 1 96 ? 13.208 2.602 -2.792 1.00 97.69 96 GLY A CA 1
ATOM 763 C C . GLY A 1 96 ? 11.684 2.661 -2.774 1.00 97.69 96 GLY A C 1
ATOM 764 O O . GLY A 1 96 ? 11.091 3.076 -1.776 1.00 97.69 96 GLY A O 1
ATOM 765 N N . TYR A 1 97 ? 11.038 2.164 -3.829 1.00 97.56 97 TYR A N 1
ATOM 766 C CA . TYR A 1 97 ? 9.584 2.139 -3.934 1.00 97.56 97 TYR A CA 1
ATOM 767 C C . TYR A 1 97 ? 8.952 1.179 -2.921 1.00 97.56 97 TYR A C 1
ATOM 769 O O . TYR A 1 97 ? 8.007 1.551 -2.224 1.00 97.56 97 TYR A O 1
ATOM 777 N N . CYS A 1 98 ? 9.513 -0.027 -2.755 1.00 98.06 98 CYS A N 1
ATOM 778 C CA . CYS A 1 98 ? 9.074 -0.951 -1.706 1.00 98.06 98 CYS A CA 1
ATOM 779 C C . CYS A 1 98 ? 9.156 -0.305 -0.315 1.00 98.06 98 CYS A C 1
ATOM 781 O O . CYS A 1 98 ? 8.204 -0.401 0.459 1.00 98.06 98 CYS A O 1
ATOM 783 N N . SER A 1 99 ? 10.280 0.351 -0.008 1.00 98.06 99 SER A N 1
ATOM 784 C CA . SER A 1 99 ? 10.522 1.023 1.274 1.00 98.06 99 SER A CA 1
ATOM 785 C C . SER A 1 99 ? 9.536 2.168 1.511 1.00 98.06 99 SER A C 1
ATOM 787 O O . SER A 1 99 ? 8.948 2.272 2.589 1.00 98.06 99 SER A O 1
ATOM 789 N N . ALA A 1 100 ? 9.300 2.996 0.491 1.00 98.44 100 ALA A N 1
ATOM 790 C CA . ALA A 1 100 ? 8.343 4.094 0.557 1.00 98.44 100 ALA A CA 1
ATOM 791 C C . ALA A 1 100 ? 6.914 3.596 0.818 1.00 98.44 100 ALA A C 1
ATOM 793 O O . ALA A 1 100 ? 6.230 4.143 1.681 1.00 98.44 100 ALA A O 1
ATO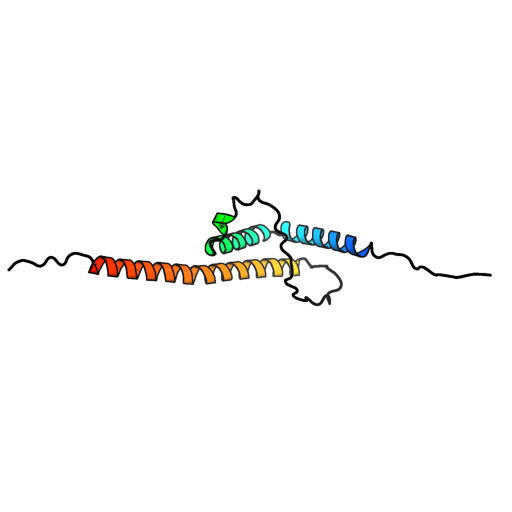M 794 N N . LEU A 1 101 ? 6.477 2.531 0.135 1.00 98.25 101 LEU A N 1
ATOM 795 C CA . LEU A 1 101 ? 5.157 1.939 0.359 1.00 98.25 101 LEU A CA 1
ATOM 796 C C . LEU A 1 101 ? 5.009 1.366 1.774 1.00 98.25 101 LEU A C 1
ATOM 798 O O . LEU A 1 101 ? 3.987 1.601 2.412 1.00 98.25 101 LEU A O 1
ATOM 802 N N . SER A 1 102 ? 6.020 0.665 2.293 1.00 97.00 102 SER A N 1
ATOM 803 C CA . SER A 1 102 ? 5.978 0.148 3.668 1.00 97.00 102 SER A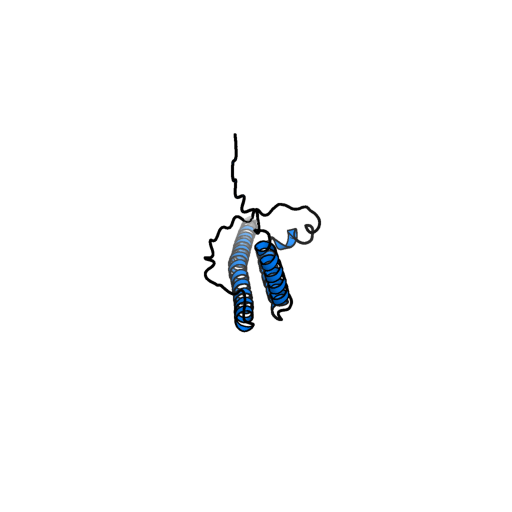 CA 1
ATOM 804 C C . SER A 1 102 ? 5.827 1.271 4.697 1.00 97.00 102 SER A C 1
ATOM 806 O O . SER A 1 102 ? 4.982 1.177 5.585 1.00 97.00 102 SER A O 1
ATOM 808 N N . LYS A 1 103 ? 6.590 2.361 4.542 1.00 98.25 103 LYS A N 1
ATOM 809 C CA . LYS A 1 103 ? 6.492 3.541 5.418 1.00 98.25 103 LYS A CA 1
ATOM 810 C C . LYS A 1 103 ? 5.138 4.233 5.301 1.00 98.25 103 LYS A C 1
ATOM 812 O O . LYS A 1 103 ? 4.582 4.661 6.305 1.00 98.25 103 LYS A O 1
ATOM 817 N N . LEU A 1 104 ? 4.598 4.332 4.085 1.00 97.88 104 LEU A N 1
ATOM 818 C CA . LEU A 1 104 ? 3.270 4.894 3.857 1.00 97.88 104 LEU A CA 1
ATOM 819 C C . LEU A 1 104 ? 2.188 4.066 4.562 1.00 97.88 104 LEU A C 1
ATOM 821 O O . LEU A 1 104 ? 1.330 4.643 5.223 1.00 97.88 104 LEU A O 1
ATOM 825 N N . LYS A 1 105 ? 2.246 2.731 4.462 1.00 96.94 105 LYS A N 1
ATOM 826 C CA . LYS A 1 105 ? 1.319 1.831 5.162 1.00 96.94 105 LYS A CA 1
ATOM 827 C C . LYS A 1 105 ? 1.334 2.089 6.667 1.00 96.94 105 LYS A C 1
ATOM 829 O O . LYS A 1 105 ? 0.274 2.300 7.243 1.00 96.94 105 LYS A O 1
ATOM 834 N N . GLU A 1 106 ? 2.514 2.083 7.283 1.00 97.00 106 GLU A N 1
ATOM 835 C CA . GLU A 1 106 ? 2.680 2.323 8.723 1.00 97.00 106 GLU A CA 1
ATOM 836 C C . GLU A 1 106 ? 2.133 3.699 9.128 1.00 97.00 106 GLU A C 1
ATOM 838 O O . GLU A 1 106 ? 1.307 3.799 10.033 1.00 97.00 106 GLU A O 1
ATOM 843 N N . ALA A 1 107 ? 2.496 4.747 8.382 1.00 97.31 107 ALA A N 1
ATOM 844 C CA . ALA A 1 107 ? 2.034 6.110 8.631 1.00 97.31 107 ALA A CA 1
ATOM 845 C C . ALA A 1 107 ? 0.509 6.280 8.499 1.00 97.31 107 ALA A C 1
ATOM 847 O O . ALA A 1 107 ? -0.057 7.184 9.111 1.00 97.31 107 ALA A O 1
ATOM 848 N N . MET A 1 108 ? -0.161 5.443 7.702 1.00 96.50 108 MET A N 1
ATOM 849 C CA . MET A 1 108 ? -1.623 5.423 7.588 1.00 96.50 108 MET A CA 1
ATOM 850 C C . MET A 1 108 ? -2.290 4.573 8.675 1.00 96.50 108 MET A C 1
ATOM 852 O O . MET A 1 108 ? -3.361 4.931 9.158 1.00 96.50 108 MET A O 1
ATOM 856 N N . GLU A 1 109 ? -1.684 3.448 9.043 1.00 96.19 109 GLU A N 1
ATOM 857 C CA . GLU A 1 109 ? -2.258 2.477 9.974 1.00 96.19 109 GLU A CA 1
ATOM 858 C C . GLU A 1 109 ? -2.215 2.972 11.427 1.00 96.19 109 GLU A C 1
ATOM 860 O O . GLU A 1 109 ? -3.209 2.851 12.143 1.00 96.19 109 GLU A O 1
ATOM 865 N N . GLU A 1 110 ? -1.119 3.611 11.839 1.00 96.38 110 GLU A N 1
ATOM 866 C CA . GLU A 1 110 ? -0.960 4.198 13.177 1.00 96.38 110 GLU A CA 1
ATOM 867 C C . GLU A 1 110 ? -2.112 5.142 13.582 1.00 96.38 110 GLU A C 1
ATOM 869 O O . GLU A 1 110 ? -2.805 4.866 14.568 1.00 96.38 110 GLU A O 1
ATOM 874 N N . PRO A 1 111 ? -2.417 6.226 12.836 1.00 96.31 111 PRO A N 1
ATOM 875 C CA . PRO A 1 111 ? -3.505 7.130 13.208 1.00 96.31 111 PRO A CA 1
ATOM 876 C C . PRO A 1 111 ? -4.884 6.455 13.167 1.00 96.31 111 PRO A C 1
ATOM 878 O O . PRO A 1 111 ? -5.779 6.833 13.930 1.00 96.31 111 PRO A O 1
ATOM 881 N N . GLN A 1 112 ? -5.080 5.441 12.316 1.00 95.88 112 GLN A N 1
ATOM 882 C CA . GLN A 1 112 ? -6.324 4.669 12.290 1.00 95.88 112 GLN A CA 1
ATOM 883 C C . GLN A 1 112 ? -6.503 3.849 13.567 1.00 95.88 112 GLN A C 1
ATOM 885 O O . GLN A 1 112 ? -7.565 3.913 14.189 1.00 95.88 112 GLN A O 1
ATOM 890 N N . GLN A 1 113 ? -5.468 3.123 13.993 1.00 96.38 113 GLN A N 1
ATOM 891 C CA . GLN A 1 113 ? -5.499 2.348 15.232 1.00 96.38 113 GLN A CA 1
ATOM 892 C C . GLN A 1 113 ? -5.695 3.256 16.452 1.00 96.38 113 GLN A C 1
ATOM 894 O O . GLN A 1 113 ? -6.534 2.960 17.305 1.00 96.38 113 GLN A O 1
ATOM 899 N N . GLN A 1 114 ? -5.005 4.400 16.498 1.00 97.69 114 GLN A N 1
ATOM 900 C CA . GLN A 1 114 ? -5.170 5.399 17.559 1.00 97.69 114 GLN A CA 1
ATOM 901 C C . GLN A 1 114 ? -6.607 5.935 17.624 1.00 97.69 114 GLN A C 1
ATOM 903 O O . GLN A 1 114 ? -7.191 6.030 18.706 1.00 97.69 114 GLN A O 1
ATOM 908 N N . THR A 1 115 ? -7.216 6.217 16.470 1.00 97.81 115 THR A N 1
ATOM 909 C CA . THR A 1 115 ? -8.612 6.673 16.386 1.00 97.81 115 THR A CA 1
ATOM 910 C C . THR A 1 115 ? -9.585 5.601 16.881 1.00 97.81 115 THR A C 1
ATOM 912 O O . THR A 1 115 ? -10.479 5.896 17.675 1.00 97.81 115 THR A O 1
ATOM 915 N N . ILE A 1 116 ? -9.399 4.345 16.465 1.00 97.25 116 ILE A N 1
ATOM 916 C CA . ILE A 1 116 ? -10.226 3.213 16.911 1.00 97.25 116 ILE A CA 1
ATOM 917 C C . ILE A 1 116 ? -10.109 3.023 18.428 1.00 97.25 116 ILE A C 1
ATOM 919 O O . ILE A 1 116 ? -11.122 2.866 19.111 1.00 97.25 116 ILE A O 1
ATOM 923 N N . ALA A 1 117 ? -8.890 3.070 18.970 1.00 98.25 117 ALA A N 1
ATOM 924 C CA . ALA A 1 117 ? -8.646 2.949 20.403 1.00 98.25 117 ALA A CA 1
ATOM 925 C C . ALA A 1 117 ? -9.332 4.074 21.192 1.00 98.25 117 ALA A C 1
ATOM 927 O O . ALA A 1 117 ? -10.011 3.801 22.185 1.00 98.25 117 ALA A O 1
ATOM 928 N N . PHE A 1 118 ? -9.223 5.319 20.720 1.00 98.56 118 PHE A N 1
ATOM 929 C CA . PHE A 1 118 ? -9.899 6.466 21.323 1.00 98.56 118 PHE A CA 1
ATOM 930 C C . PHE A 1 118 ? -11.425 6.293 21.339 1.00 98.56 118 PHE A C 1
ATOM 932 O O . PHE A 1 118 ? -12.049 6.416 22.395 1.00 98.56 118 PHE A O 1
ATOM 939 N N . ILE A 1 119 ? -12.028 5.943 20.197 1.00 98.31 119 ILE A N 1
ATOM 940 C CA . ILE A 1 119 ? -13.478 5.730 20.068 1.00 98.31 119 ILE A CA 1
ATOM 941 C C . ILE A 1 119 ? -13.956 4.617 21.010 1.00 98.31 119 ILE A C 1
ATOM 943 O O . ILE A 1 119 ? -14.936 4.794 21.736 1.00 98.31 119 ILE A O 1
ATOM 947 N N . ASN A 1 120 ? -13.248 3.488 21.052 1.00 98.00 120 ASN A N 1
ATOM 948 C CA . ASN A 1 120 ? -13.578 2.377 21.944 1.00 98.00 120 ASN A CA 1
ATOM 949 C C . ASN A 1 120 ? -13.470 2.773 23.423 1.00 98.00 120 ASN A C 1
ATOM 951 O O . ASN A 1 120 ? -14.326 2.391 24.226 1.00 98.00 120 ASN A O 1
ATOM 955 N N . GLY A 1 121 ? -12.460 3.574 23.776 1.00 98.12 121 GLY A N 1
ATOM 956 C CA . GLY A 1 121 ? -12.309 4.145 25.113 1.00 98.12 121 GLY A CA 1
ATOM 957 C C . GLY A 1 121 ? -13.508 5.009 25.505 1.00 98.12 121 GLY A C 1
ATOM 958 O O . GLY A 1 121 ? -14.103 4.792 26.562 1.00 98.12 121 GLY A O 1
ATOM 959 N N . MET A 1 122 ? -13.927 5.921 24.623 1.00 98.06 122 MET A N 1
ATOM 960 C CA . MET A 1 122 ? -15.105 6.769 24.836 1.00 98.06 122 MET A CA 1
ATOM 961 C C . MET A 1 122 ? -16.392 5.949 24.965 1.00 98.06 122 MET A C 1
ATOM 963 O O . MET A 1 122 ? -17.179 6.173 25.884 1.00 98.06 122 MET A O 1
ATOM 967 N N . HIS A 1 123 ? -16.599 4.952 24.099 1.00 97.31 123 HIS A N 1
ATOM 968 C CA . HIS A 1 123 ? -17.747 4.051 24.208 1.00 97.31 123 HIS A CA 1
ATOM 969 C C . HIS A 1 123 ? -17.772 3.292 25.535 1.00 97.31 123 HIS A C 1
ATOM 971 O O . HIS A 1 123 ? -18.850 3.092 26.092 1.00 97.31 123 HIS A O 1
ATOM 977 N N . SER A 1 124 ? -16.616 2.878 26.062 1.00 96.62 124 SER A N 1
ATOM 978 C CA . SER A 1 124 ? -16.558 2.231 27.374 1.00 96.62 124 SER A CA 1
ATOM 979 C C . SER A 1 124 ? -17.024 3.171 28.483 1.00 96.62 124 SER A C 1
ATOM 981 O O . SER A 1 124 ? -17.938 2.811 29.218 1.00 96.62 124 SER A O 1
ATOM 983 N N . GLN A 1 125 ? -16.486 4.393 28.530 1.00 96.44 125 GLN A N 1
ATOM 984 C CA . GLN A 1 125 ? -16.868 5.390 29.536 1.00 96.44 125 GLN A CA 1
ATOM 985 C C . GLN A 1 125 ? -18.365 5.722 29.479 1.00 96.44 125 GLN A C 1
ATOM 987 O O . GLN A 1 125 ? -19.033 5.792 30.509 1.00 96.44 125 GLN A O 1
ATOM 992 N N . LEU A 1 126 ? -18.921 5.879 28.274 1.00 96.25 126 LEU A N 1
ATOM 993 C CA . LEU A 1 126 ? -20.350 6.146 28.096 1.00 96.25 126 LEU A CA 1
ATOM 994 C C . LEU A 1 126 ? -21.230 4.985 28.582 1.00 96.25 126 LEU A C 1
ATOM 996 O O . LEU A 1 126 ? -22.285 5.227 29.164 1.00 96.25 126 LEU A O 1
ATOM 1000 N N . ARG A 1 127 ? -20.810 3.728 28.378 1.00 95.12 127 ARG A N 1
ATOM 1001 C CA . ARG A 1 127 ? -21.539 2.556 28.897 1.00 95.12 127 ARG A CA 1
ATOM 1002 C C . ARG A 1 127 ? -21.513 2.488 30.419 1.00 95.12 127 ARG A C 1
ATOM 1004 O O . ARG A 1 127 ? -22.531 2.140 31.011 1.00 95.12 127 ARG A O 1
ATOM 1011 N N . ASP A 1 128 ? -20.384 2.833 31.030 1.00 93.94 128 ASP A N 1
ATOM 1012 C CA . ASP A 1 128 ? -20.247 2.839 32.487 1.00 93.94 128 ASP A CA 1
ATOM 1013 C C . ASP A 1 128 ? -21.168 3.889 33.123 1.00 93.94 128 ASP A C 1
ATOM 1015 O O . ASP A 1 128 ? -21.840 3.597 34.111 1.00 93.94 128 ASP A O 1
ATOM 1019 N N . LEU A 1 129 ? -21.283 5.072 32.507 1.00 93.44 129 LEU A N 1
ATOM 1020 C CA . LEU A 1 129 ? -22.213 6.127 32.929 1.00 93.44 129 LEU A CA 1
ATOM 1021 C C . LEU A 1 129 ? -23.688 5.762 32.717 1.00 93.44 129 LEU A C 1
ATOM 1023 O O . LEU A 1 129 ? -24.542 6.155 33.505 1.00 93.44 129 LEU A O 1
ATOM 1027 N N . ALA A 1 130 ? -23.999 5.030 31.647 1.00 89.19 130 ALA A N 1
ATOM 1028 C CA . ALA A 1 130 ? -25.362 4.606 31.332 1.00 89.19 130 ALA A CA 1
ATOM 1029 C C . ALA A 1 130 ? -25.845 3.426 32.193 1.00 89.19 130 ALA A C 1
ATOM 1031 O O . ALA A 1 130 ? -27.012 3.031 32.100 1.00 89.19 130 ALA A O 1
ATOM 1032 N N . ARG A 1 131 ? -24.972 2.836 33.020 1.00 84.75 131 ARG A N 1
ATOM 1033 C CA . ARG A 1 131 ? -25.370 1.786 33.952 1.00 84.75 131 ARG A CA 1
ATOM 1034 C C . ARG A 1 131 ? -26.296 2.406 35.004 1.00 84.75 131 ARG A C 1
ATOM 1036 O O . ARG A 1 131 ? -25.910 3.397 35.619 1.00 84.75 131 ARG A O 1
ATOM 1043 N N . PRO A 1 132 ? -27.501 1.853 35.231 1.00 72.44 132 PRO A N 1
ATOM 1044 C CA . PRO A 1 132 ? -28.415 2.412 36.213 1.00 72.44 132 PRO A CA 1
ATOM 1045 C C . PRO A 1 132 ? -27.725 2.439 37.575 1.00 72.44 132 PRO A C 1
ATOM 1047 O O . PRO A 1 132 ? -27.331 1.396 38.104 1.00 72.44 132 PRO A O 1
ATOM 1050 N N . THR A 1 133 ? -27.566 3.639 38.131 1.00 64.88 133 THR A N 1
ATOM 1051 C CA . THR A 1 133 ? -27.253 3.828 39.540 1.00 64.88 133 THR A CA 1
ATOM 1052 C C . THR A 1 133 ? -28.364 3.129 40.303 1.00 64.88 133 THR A C 1
ATOM 1054 O O . THR A 1 133 ? -29.511 3.572 40.295 1.00 64.88 133 THR A O 1
ATOM 1057 N N . HIS A 1 134 ? -28.047 1.987 40.909 1.00 62.97 134 HIS A N 1
ATOM 1058 C CA . HIS A 1 134 ? -28.934 1.346 41.862 1.00 62.97 134 HIS A CA 1
ATOM 1059 C C . HIS A 1 134 ? -29.037 2.295 43.061 1.00 62.97 134 HIS A C 1
ATOM 1061 O O . HIS A 1 134 ? -28.225 2.235 43.983 1.00 62.97 134 HIS A O 1
ATOM 1067 N N . LEU A 1 135 ? -29.980 3.239 42.995 1.00 61.00 135 LEU A N 1
ATOM 1068 C CA . LEU A 1 135 ? -30.440 4.000 44.144 1.00 61.00 135 LEU A CA 1
ATOM 1069 C C . LEU A 1 135 ? -31.007 2.961 45.111 1.00 61.00 135 LEU A C 1
ATOM 1071 O O . LEU A 1 135 ? -32.090 2.423 44.888 1.00 61.00 135 LEU A O 1
ATOM 1075 N N . SER A 1 136 ? -30.214 2.605 46.120 1.00 56.47 136 SER A N 1
ATOM 1076 C CA . SER A 1 136 ? -30.700 1.810 47.241 1.00 56.47 136 SER A CA 1
ATOM 1077 C C . SER A 1 136 ? -31.832 2.601 47.900 1.00 56.47 136 SER A C 1
ATOM 1079 O O . SER A 1 136 ? -31.605 3.770 48.217 1.00 56.47 136 SER A O 1
ATOM 1081 N N . PRO A 1 137 ? -33.033 2.029 48.077 1.00 64.44 137 PRO A N 1
ATOM 1082 C CA . PRO A 1 137 ? -34.029 2.647 48.934 1.00 64.44 137 PRO A CA 1
ATOM 1083 C C . PRO A 1 137 ? -33.537 2.551 50.386 1.00 64.44 137 PRO A C 1
ATOM 1085 O O . PRO A 1 137 ? -33.040 1.494 50.788 1.00 64.44 137 PRO A O 1
ATOM 1088 N N . ASP A 1 138 ? -33.610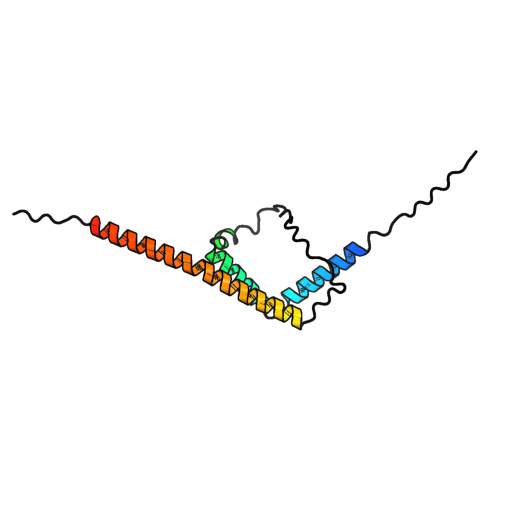 3.679 51.100 1.00 57.47 138 ASP A N 1
ATOM 1089 C CA . ASP A 1 138 ? -33.456 3.785 52.562 1.00 57.47 138 ASP A CA 1
ATOM 1090 C C . ASP A 1 138 ? -34.472 2.899 53.307 1.00 57.47 138 ASP A C 1
ATOM 1092 O O . ASP A 1 138 ? -35.628 2.782 52.824 1.00 57.47 138 ASP A O 1
#

Radius of gyration: 28.91 Å; chains: 1; bounding box: 56×42×120 Å